Protein AF-A0A7C4SUN6-F1 (afdb_monomer_lite)

pLDDT: mean 83.22, std 11.74, range [34.94, 93.31]

Secondary structure (DSSP, 8-state):
--------EEEEEE-TTTHHHHHHHHHHHHHTT-EEEEEES-TT-HHHH--SEEEES-HHHHHHHHHHHHHH-TTSPPPSEEEEES-HHHHHHHTTTTTTS-EEE--

Sequence (107 aa):
MQTPSKQQTVLIVADASGLGKAGQEASRLKRDGFHVVALLSDKGAEKQVGADEVLTGDPQTLLKNYIDACEKSTHTTYPERIYLCTERKLAGAIGSLLSGYPVKVIA

Radius of gyration: 13.22 Å; chains: 1; bounding box: 29×29×40 Å

Structure (mmCIF, N/CA/C/O backbone):
data_AF-A0A7C4SUN6-F1
#
_entry.id   AF-A0A7C4SUN6-F1
#
loop_
_atom_site.group_PDB
_atom_site.id
_atom_site.type_symbol
_atom_site.label_atom_id
_atom_site.label_alt_id
_atom_site.label_comp_id
_atom_site.label_asym_id
_atom_site.label_entity_id
_atom_site.label_seq_id
_atom_site.pdbx_PDB_ins_code
_atom_site.Cartn_x
_atom_site.Cartn_y
_atom_site.Cartn_z
_atom_site.occupancy
_atom_site.B_iso_or_equiv
_atom_site.auth_seq_id
_atom_site.auth_comp_id
_atom_site.auth_asym_id
_atom_site.auth_atom_id
_atom_site.pdbx_PDB_model_num
ATOM 1 N N . MET A 1 1 ? -18.043 12.917 26.639 1.00 36.34 1 MET A N 1
ATOM 2 C CA . MET A 1 1 ? -16.755 12.299 26.262 1.00 36.34 1 MET A CA 1
ATOM 3 C C . MET A 1 1 ? -16.772 12.120 24.755 1.00 36.34 1 MET A C 1
ATOM 5 O O . MET A 1 1 ? -17.626 11.389 24.274 1.00 36.34 1 MET A O 1
ATOM 9 N N . GLN A 1 2 ? -15.932 12.842 24.007 1.00 34.94 2 GLN A N 1
ATOM 10 C CA . GLN A 1 2 ? -15.718 12.529 22.593 1.00 34.94 2 GLN A CA 1
ATOM 11 C C . GLN A 1 2 ? -14.984 11.189 22.558 1.00 34.94 2 GLN A C 1
ATOM 13 O O . GLN A 1 2 ? -13.864 11.087 23.054 1.00 34.94 2 GLN A O 1
ATOM 18 N N . THR A 1 3 ? -15.639 10.145 22.056 1.00 45.88 3 THR A N 1
ATOM 19 C CA . THR A 1 3 ? -14.938 8.939 21.610 1.00 45.88 3 THR A CA 1
ATOM 20 C C . THR A 1 3 ? -13.821 9.391 20.674 1.00 45.88 3 THR A C 1
ATOM 22 O O . THR A 1 3 ? -14.136 10.129 19.737 1.00 45.88 3 THR A O 1
ATOM 25 N N . PRO A 1 4 ? -12.547 9.014 20.903 1.00 46.91 4 PRO A N 1
ATOM 26 C CA . PRO A 1 4 ? -11.513 9.252 19.912 1.00 46.91 4 PRO A CA 1
ATOM 27 C C . PRO A 1 4 ? -11.993 8.558 18.644 1.00 46.91 4 PRO A C 1
ATOM 29 O O . PRO A 1 4 ? -12.168 7.338 18.626 1.00 46.91 4 PRO A O 1
ATOM 32 N N . SER A 1 5 ? -12.330 9.350 17.629 1.00 55.25 5 SER A N 1
ATOM 33 C CA . SER A 1 5 ? -12.695 8.854 16.312 1.00 55.25 5 SER A CA 1
ATOM 34 C C . SER A 1 5 ? -11.552 7.936 15.904 1.00 55.25 5 SER A C 1
ATOM 36 O O . SER A 1 5 ? -10.433 8.418 15.735 1.00 55.25 5 SER A O 1
ATOM 38 N N . LYS A 1 6 ? -11.782 6.617 15.863 1.00 57.03 6 LYS A N 1
ATOM 39 C CA . LYS A 1 6 ? -10.786 5.660 15.371 1.00 57.03 6 LYS A CA 1
ATOM 40 C C . LYS A 1 6 ? -10.359 6.181 14.007 1.00 57.03 6 LYS A C 1
ATOM 42 O O . LYS A 1 6 ? -11.172 6.190 13.088 1.00 57.03 6 LYS A O 1
ATOM 47 N N . GLN A 1 7 ? -9.140 6.696 13.914 1.00 69.25 7 GLN A N 1
ATOM 48 C CA . GLN A 1 7 ? -8.639 7.278 12.683 1.00 69.25 7 GLN A CA 1
ATOM 49 C C . GLN A 1 7 ? -8.564 6.136 11.667 1.00 69.25 7 GLN A C 1
ATOM 51 O O . GLN A 1 7 ? -7.808 5.179 11.840 1.00 69.25 7 GLN A O 1
ATOM 56 N N . GLN A 1 8 ? -9.464 6.159 10.689 1.00 85.81 8 GLN A N 1
ATOM 57 C CA . GLN A 1 8 ? -9.650 5.058 9.752 1.00 85.81 8 GLN A CA 1
ATOM 58 C C . GLN A 1 8 ? -8.400 4.951 8.874 1.00 85.81 8 GLN A C 1
ATOM 60 O O . GLN A 1 8 ? -7.981 5.941 8.275 1.00 85.81 8 GLN A O 1
ATOM 65 N N . THR A 1 9 ? -7.776 3.772 8.836 1.00 89.44 9 THR A N 1
ATOM 66 C CA . THR A 1 9 ? -6.526 3.551 8.094 1.00 89.44 9 THR A CA 1
ATOM 67 C C . THR A 1 9 ? -6.817 3.022 6.697 1.00 89.44 9 THR A C 1
ATOM 69 O O . THR A 1 9 ? -7.640 2.122 6.521 1.00 89.44 9 THR A O 1
ATOM 72 N N . VAL A 1 10 ? -6.135 3.574 5.699 1.00 91.62 10 VAL A N 1
ATOM 73 C CA . VAL A 1 10 ? -6.254 3.202 4.291 1.00 91.62 10 VAL A CA 1
ATOM 74 C C . VAL A 1 10 ? -4.879 2.867 3.743 1.00 91.62 10 VAL A C 1
ATOM 76 O O . VAL A 1 10 ? -3.929 3.626 3.926 1.00 91.62 10 VAL A O 1
ATOM 79 N N . LEU A 1 11 ? -4.792 1.744 3.033 1.00 93.19 11 LEU A N 1
ATOM 80 C CA . LEU A 1 11 ? -3.560 1.306 2.390 1.00 93.19 11 LEU A CA 1
ATOM 81 C C . LEU A 1 11 ? -3.606 1.643 0.900 1.00 93.19 11 LEU A C 1
ATOM 83 O O . LEU A 1 11 ? -4.597 1.363 0.229 1.00 93.19 11 LEU A O 1
ATOM 87 N N . ILE A 1 12 ? -2.532 2.208 0.366 1.00 93.31 12 ILE A N 1
ATOM 88 C CA . ILE A 1 12 ? -2.349 2.440 -1.066 1.00 93.31 12 ILE A CA 1
ATOM 89 C C . ILE A 1 12 ? -1.142 1.630 -1.510 1.00 93.31 12 ILE A C 1
ATOM 91 O O . ILE A 1 12 ? -0.044 1.836 -1.013 1.00 93.31 12 ILE A O 1
ATOM 95 N N . VAL A 1 13 ? -1.326 0.724 -2.458 1.00 92.25 13 VAL A N 1
ATOM 96 C CA . VAL A 1 13 ? -0.247 -0.048 -3.068 1.00 92.25 13 VAL A CA 1
ATOM 97 C C . VAL A 1 13 ? -0.033 0.475 -4.473 1.00 92.25 13 VAL A C 1
ATOM 99 O O . VAL A 1 13 ? -0.972 0.495 -5.273 1.00 92.25 13 VAL A O 1
ATOM 102 N N . ALA A 1 14 ? 1.188 0.902 -4.773 1.00 91.12 14 ALA A N 1
ATOM 103 C CA . ALA A 1 14 ? 1.521 1.438 -6.078 1.00 91.12 14 ALA A CA 1
ATOM 104 C C . ALA A 1 14 ? 2.883 0.973 -6.583 1.00 91.12 14 ALA A C 1
ATOM 106 O O . ALA A 1 14 ? 3.850 0.854 -5.831 1.00 91.12 14 ALA A O 1
ATOM 107 N N . ASP A 1 15 ? 2.961 0.744 -7.888 1.00 89.12 15 ASP A N 1
ATOM 108 C CA . ASP A 1 15 ? 4.241 0.645 -8.580 1.00 89.12 15 ASP A CA 1
ATOM 109 C C . ASP A 1 15 ? 4.650 2.007 -9.159 1.00 89.12 15 ASP A C 1
ATOM 111 O O . ASP A 1 15 ? 3.919 2.996 -9.054 1.00 89.12 15 ASP A O 1
ATOM 115 N N . ALA A 1 16 ? 5.809 2.044 -9.818 1.00 86.50 16 ALA A N 1
ATOM 116 C CA . ALA A 1 16 ? 6.304 3.221 -10.528 1.00 86.50 16 ALA A CA 1
ATOM 117 C C . ALA A 1 16 ? 5.279 3.816 -11.519 1.00 86.50 16 ALA A C 1
ATOM 119 O O . ALA A 1 16 ? 5.230 5.034 -11.689 1.00 86.50 16 ALA A O 1
ATOM 120 N N . SER A 1 17 ? 4.437 2.986 -12.146 1.00 86.81 17 SER A N 1
ATOM 121 C CA . SER A 1 17 ? 3.438 3.432 -13.127 1.00 86.81 17 SER A CA 1
ATOM 122 C C . SER A 1 17 ? 2.249 4.155 -12.482 1.00 86.81 17 SER A C 1
ATOM 124 O O . SER A 1 17 ? 1.667 5.061 -13.080 1.00 86.81 17 SER A O 1
ATOM 126 N N . GLY A 1 18 ? 1.898 3.792 -11.245 1.00 88.31 18 GLY A N 1
ATOM 127 C CA . GLY A 1 18 ? 0.740 4.331 -10.541 1.00 88.31 18 GLY A CA 1
ATOM 128 C C . GLY A 1 18 ? 1.045 5.389 -9.483 1.00 88.31 18 GLY A C 1
ATOM 129 O O . GLY A 1 18 ? 0.105 5.878 -8.855 1.00 88.31 18 GLY A O 1
ATOM 130 N N . LEU A 1 19 ? 2.307 5.798 -9.303 1.00 88.88 19 LEU A N 1
ATOM 131 C CA . LEU A 1 19 ? 2.717 6.794 -8.297 1.00 88.88 19 LEU A CA 1
ATOM 132 C C . LEU A 1 19 ? 1.919 8.102 -8.372 1.00 88.88 19 LEU A C 1
ATOM 134 O O . LEU A 1 19 ? 1.473 8.618 -7.349 1.00 88.88 19 LEU A O 1
ATOM 138 N N . GLY A 1 20 ? 1.682 8.620 -9.581 1.00 89.31 20 GLY A N 1
ATOM 139 C CA . GLY A 1 20 ? 0.910 9.852 -9.763 1.00 89.31 20 GLY A CA 1
ATOM 140 C C . GLY A 1 20 ? -0.541 9.723 -9.283 1.00 89.31 20 GLY A C 1
ATOM 141 O O . GLY A 1 20 ? -1.078 10.647 -8.674 1.00 89.31 20 GLY A O 1
ATOM 142 N N . LYS A 1 21 ? -1.168 8.560 -9.503 1.00 90.62 21 LYS A N 1
ATOM 143 C CA . LYS A 1 21 ? -2.540 8.270 -9.046 1.00 90.62 21 LYS A CA 1
ATOM 144 C C . LYS A 1 21 ? -2.577 8.009 -7.546 1.00 90.62 21 LYS A C 1
ATOM 146 O O . LYS A 1 21 ? -3.470 8.504 -6.863 1.00 90.62 21 LYS A O 1
ATOM 151 N N . ALA A 1 22 ? -1.569 7.307 -7.033 1.00 91.31 22 ALA A N 1
ATOM 15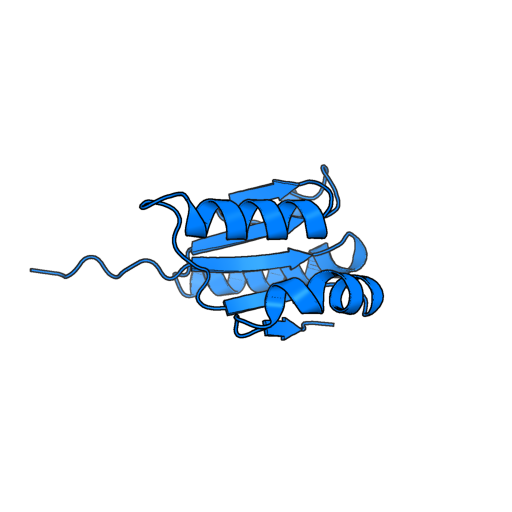2 C CA . ALA A 1 22 ? -1.371 7.098 -5.608 1.00 91.31 22 ALA A CA 1
ATOM 153 C C . ALA A 1 22 ? -1.278 8.429 -4.855 1.00 91.31 22 ALA A C 1
ATOM 155 O O . ALA A 1 22 ? -1.969 8.594 -3.857 1.00 91.31 22 ALA A O 1
ATOM 156 N N . GLY A 1 23 ? -0.510 9.403 -5.358 1.00 91.94 23 GLY A N 1
ATOM 157 C CA . GLY A 1 23 ? -0.394 10.718 -4.722 1.00 91.94 23 GLY A CA 1
ATOM 158 C C . GLY A 1 23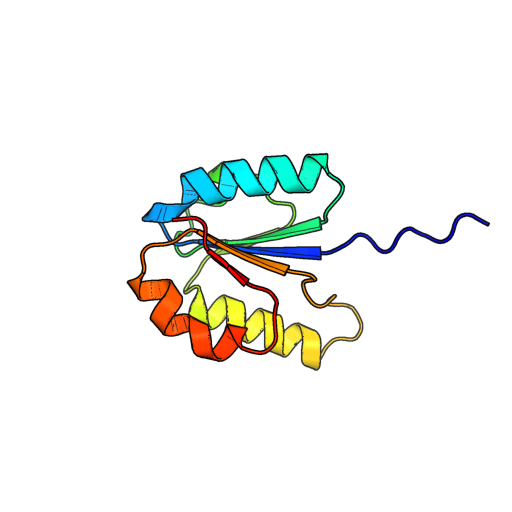 ? -1.687 11.534 -4.729 1.00 91.94 23 GLY A C 1
ATOM 159 O O . GLY A 1 23 ? -2.028 12.172 -3.728 1.00 91.94 23 GLY A O 1
ATOM 160 N N . GLN A 1 24 ? -2.453 11.471 -5.822 1.00 92.25 24 GLN A N 1
ATOM 161 C CA . GLN A 1 24 ? -3.758 12.135 -5.907 1.00 92.25 24 GLN A CA 1
ATOM 162 C C . GLN A 1 24 ? -4.761 11.549 -4.904 1.00 92.25 24 GLN A C 1
ATOM 164 O O . GLN A 1 24 ? -5.425 12.301 -4.185 1.00 92.25 24 GLN A O 1
ATOM 169 N N . GLU A 1 25 ? -4.848 10.220 -4.810 1.00 92.12 25 GLU A N 1
ATOM 170 C CA . GLU A 1 25 ? -5.773 9.567 -3.880 1.00 92.12 25 GLU A CA 1
ATOM 171 C C . GLU A 1 25 ? -5.305 9.662 -2.430 1.00 92.12 25 GLU A C 1
ATOM 173 O O . GLU A 1 25 ? -6.133 9.933 -1.566 1.00 92.12 25 GLU A O 1
ATOM 178 N N . ALA A 1 26 ? -4.004 9.560 -2.149 1.00 92.25 26 ALA A N 1
ATOM 179 C CA . ALA A 1 26 ? -3.456 9.813 -0.816 1.00 92.25 26 ALA A CA 1
ATOM 180 C C . ALA A 1 26 ? -3.822 11.217 -0.322 1.00 92.25 26 ALA A C 1
ATOM 182 O O . ALA A 1 26 ? -4.375 11.377 0.765 1.00 92.25 26 ALA A O 1
ATOM 183 N N . SER A 1 27 ? -3.601 12.237 -1.156 1.00 92.25 27 SER A N 1
ATOM 184 C CA . SER A 1 27 ? -3.948 13.625 -0.829 1.00 92.25 27 SER A CA 1
ATOM 185 C C . SER A 1 27 ? -5.449 13.815 -0.599 1.00 92.25 27 SER A C 1
ATOM 187 O O . SER A 1 27 ? -5.866 14.628 0.226 1.00 92.25 27 SER A O 1
ATOM 189 N N . ARG A 1 28 ? -6.292 13.082 -1.329 1.00 91.81 28 ARG A N 1
ATOM 190 C CA . ARG A 1 28 ? -7.742 13.104 -1.132 1.00 91.81 28 ARG A CA 1
ATOM 191 C C . ARG A 1 28 ? -8.139 12.436 0.185 1.00 91.81 28 ARG A C 1
ATOM 193 O O . ARG A 1 28 ? -8.818 13.064 0.984 1.00 91.81 28 ARG A O 1
ATOM 200 N N . LEU A 1 29 ? -7.669 11.219 0.433 1.00 91.19 29 LEU A N 1
ATOM 201 C CA . LEU A 1 29 ? -7.982 10.443 1.633 1.00 91.19 29 LEU A CA 1
ATOM 202 C C . LEU A 1 29 ? -7.532 11.155 2.912 1.00 91.19 29 LEU A C 1
ATOM 204 O O . LEU A 1 29 ? -8.273 11.192 3.890 1.00 91.19 29 LEU A O 1
ATOM 208 N N . LYS A 1 30 ? -6.369 11.809 2.883 1.00 89.44 30 LYS A N 1
ATOM 209 C CA . LYS A 1 30 ? -5.902 12.639 3.999 1.00 89.44 30 LYS A CA 1
ATOM 210 C C . LYS A 1 30 ? -6.820 13.827 4.272 1.00 89.44 30 LYS A C 1
ATOM 212 O O . LYS A 1 30 ? -7.102 14.121 5.430 1.00 89.44 30 LYS A O 1
ATOM 217 N N . ARG A 1 31 ? -7.317 14.501 3.226 1.00 89.25 31 ARG A N 1
ATOM 218 C CA . ARG A 1 31 ? -8.311 15.583 3.380 1.00 89.25 31 ARG A CA 1
ATOM 219 C C . ARG A 1 31 ? -9.628 15.078 3.963 1.00 89.25 31 ARG A C 1
ATOM 221 O O . ARG A 1 31 ? -10.254 15.802 4.727 1.00 89.25 31 ARG A O 1
ATOM 228 N N . ASP A 1 32 ? -9.997 13.844 3.643 1.00 88.31 32 ASP A N 1
ATOM 229 C CA . ASP A 1 32 ? -11.180 13.176 4.187 1.00 88.31 32 ASP A CA 1
ATOM 230 C C . ASP A 1 32 ? -10.955 12.655 5.630 1.00 88.31 32 ASP A C 1
ATOM 232 O O . ASP A 1 32 ? -11.877 12.122 6.244 1.00 88.31 32 ASP A O 1
ATOM 236 N N . GLY A 1 33 ? -9.753 12.833 6.199 1.00 88.06 33 GLY A N 1
ATOM 237 C CA . GLY A 1 33 ? -9.420 12.492 7.587 1.00 88.06 33 GLY A CA 1
ATOM 238 C C . GLY A 1 33 ? -8.913 11.063 7.806 1.00 88.06 33 GLY A C 1
ATOM 239 O O . GLY A 1 33 ? -8.762 10.642 8.955 1.00 88.06 33 GLY A O 1
ATOM 240 N N . PHE A 1 34 ? -8.636 10.317 6.734 1.00 89.88 34 PHE A N 1
ATOM 241 C CA . PHE A 1 34 ? -8.061 8.976 6.822 1.00 89.88 34 PHE A CA 1
ATOM 242 C C . PHE A 1 34 ? -6.560 9.030 7.106 1.00 89.88 34 PHE A C 1
ATOM 244 O O . PHE A 1 34 ? -5.855 9.914 6.621 1.00 89.88 34 PHE A O 1
ATOM 251 N N . HIS A 1 35 ? -6.074 8.036 7.847 1.00 90.81 35 HIS A N 1
ATOM 252 C CA . HIS A 1 35 ? -4.650 7.760 7.967 1.00 90.81 35 HIS A CA 1
ATOM 253 C C . HIS A 1 35 ? -4.197 6.943 6.754 1.00 90.81 35 HIS A C 1
ATOM 255 O O . HIS A 1 35 ? -4.721 5.854 6.516 1.00 90.81 35 HIS A O 1
ATOM 261 N N . VAL A 1 36 ? -3.266 7.468 5.961 1.00 91.69 36 VAL A N 1
ATOM 262 C CA . VAL A 1 36 ? -2.865 6.851 4.689 1.00 91.69 36 VAL A CA 1
ATOM 263 C C . VAL A 1 36 ? -1.480 6.232 4.799 1.00 91.69 36 VAL A C 1
ATOM 265 O O . VAL A 1 36 ? -0.497 6.941 5.015 1.00 91.69 36 VAL A O 1
ATOM 268 N N . VAL A 1 37 ? -1.403 4.927 4.550 1.00 92.69 37 VAL A N 1
ATOM 269 C CA . VAL A 1 37 ? -0.154 4.168 4.424 1.00 92.69 37 VAL A CA 1
ATOM 270 C C . VAL A 1 37 ? 0.059 3.829 2.950 1.00 92.69 37 VAL A C 1
ATOM 272 O O . VAL A 1 37 ? -0.829 3.271 2.308 1.00 92.69 37 VAL A O 1
ATOM 275 N N . ALA A 1 38 ? 1.221 4.159 2.392 1.00 92.69 38 ALA A N 1
ATOM 276 C CA . ALA A 1 38 ? 1.557 3.894 0.998 1.00 92.69 38 ALA A CA 1
ATOM 277 C C . ALA A 1 38 ? 2.695 2.873 0.871 1.00 92.69 38 ALA A C 1
ATOM 279 O O . ALA A 1 38 ? 3.772 3.070 1.421 1.00 92.69 38 ALA A O 1
ATOM 280 N N . LEU A 1 39 ? 2.471 1.805 0.107 1.00 92.81 39 LEU A N 1
ATOM 281 C CA . LEU A 1 39 ? 3.459 0.788 -0.247 1.00 92.81 39 LEU A CA 1
ATOM 282 C C . LEU A 1 39 ? 3.888 1.015 -1.696 1.00 92.81 39 LEU A C 1
ATOM 284 O O . LEU A 1 39 ? 3.088 0.817 -2.613 1.00 92.81 39 LEU A O 1
ATOM 288 N N . LEU A 1 40 ? 5.127 1.452 -1.906 1.00 91.50 40 LEU A N 1
ATOM 289 C CA . LEU A 1 40 ? 5.622 1.886 -3.211 1.00 91.50 40 LEU A CA 1
ATOM 290 C C . LEU A 1 40 ? 6.762 0.991 -3.697 1.00 91.50 40 LEU A C 1
ATOM 292 O O . LEU A 1 40 ? 7.693 0.707 -2.946 1.00 91.50 40 LEU A O 1
ATOM 296 N N . SER A 1 41 ? 6.747 0.614 -4.979 1.00 88.75 41 SER A N 1
ATOM 297 C CA . SER A 1 41 ? 7.843 -0.176 -5.569 1.00 88.75 41 SER A CA 1
ATOM 298 C C . SER A 1 41 ? 9.173 0.580 -5.664 1.00 88.75 41 SER A C 1
ATOM 300 O O . SER A 1 41 ? 10.231 -0.035 -5.776 1.00 88.75 41 SER A O 1
ATOM 302 N N . ASP A 1 42 ? 9.124 1.913 -5.678 1.00 84.69 42 ASP A N 1
ATOM 303 C CA . ASP A 1 42 ? 10.266 2.788 -5.937 1.00 84.69 42 ASP A CA 1
ATOM 304 C C . ASP A 1 42 ? 10.689 3.550 -4.669 1.00 84.69 42 ASP A C 1
ATOM 306 O O . ASP A 1 42 ? 9.910 4.305 -4.084 1.00 84.69 42 ASP A O 1
ATOM 310 N N . LYS A 1 43 ? 11.959 3.385 -4.275 1.00 74.50 43 LYS A N 1
ATOM 311 C CA . LYS A 1 43 ? 12.581 4.056 -3.121 1.00 74.50 43 LYS A CA 1
ATOM 312 C C . LYS A 1 43 ? 12.683 5.577 -3.276 1.00 74.50 43 LYS A C 1
ATOM 314 O O . LYS A 1 43 ? 12.852 6.271 -2.284 1.00 74.50 43 LYS A O 1
ATOM 319 N N . GLY A 1 44 ? 12.555 6.113 -4.491 1.00 79.56 44 GLY A N 1
ATOM 320 C CA . GLY A 1 44 ? 12.530 7.557 -4.745 1.00 79.56 44 GLY A CA 1
ATOM 321 C C . GLY A 1 44 ? 11.140 8.199 -4.662 1.00 79.56 44 GLY A C 1
ATOM 322 O O . GLY A 1 44 ? 11.017 9.422 -4.757 1.00 79.56 44 GLY A O 1
ATOM 323 N N . ALA A 1 45 ? 10.080 7.404 -4.505 1.00 82.06 45 ALA A N 1
ATOM 324 C CA . ALA A 1 45 ? 8.707 7.871 -4.673 1.00 82.06 45 ALA A CA 1
ATOM 325 C C . ALA A 1 45 ? 8.057 8.458 -3.408 1.00 82.06 45 ALA A C 1
ATOM 327 O O . ALA A 1 45 ? 6.954 8.999 -3.481 1.00 82.06 45 ALA A O 1
ATOM 328 N N . GLU A 1 46 ? 8.739 8.412 -2.262 1.00 83.38 46 GLU A N 1
ATOM 329 C CA . GLU A 1 46 ? 8.212 8.847 -0.957 1.00 83.38 46 GLU A CA 1
ATOM 330 C C . GLU A 1 46 ? 7.704 10.288 -0.981 1.00 83.38 46 GLU A C 1
ATOM 332 O O . GLU A 1 46 ? 6.618 10.599 -0.490 1.00 83.38 46 GLU A O 1
ATOM 337 N N . LYS A 1 47 ? 8.455 11.165 -1.652 1.00 81.06 47 LYS A N 1
ATOM 338 C CA . LYS A 1 47 ? 8.122 12.587 -1.782 1.00 81.06 47 LYS A CA 1
ATOM 339 C C . LYS A 1 47 ? 6.969 12.864 -2.752 1.00 81.06 47 LYS A C 1
ATOM 341 O O . LYS A 1 47 ? 6.461 13.980 -2.757 1.00 81.06 47 LYS A O 1
ATOM 346 N N . GLN A 1 48 ? 6.570 11.893 -3.575 1.00 81.88 48 GLN A N 1
ATOM 347 C CA . GLN A 1 48 ? 5.549 12.083 -4.611 1.00 81.88 48 GLN A CA 1
ATOM 348 C C . GLN A 1 48 ? 4.132 11.761 -4.122 1.00 81.88 48 GLN A C 1
ATOM 350 O O . GLN A 1 48 ? 3.172 12.346 -4.618 1.00 81.88 48 GLN A O 1
ATOM 355 N N . VAL A 1 49 ? 3.983 10.843 -3.160 1.00 85.06 49 VAL A N 1
ATOM 356 C CA . VAL A 1 49 ? 2.662 10.322 -2.765 1.00 85.06 49 VAL A CA 1
ATOM 357 C C . VAL A 1 49 ? 2.024 11.117 -1.621 1.00 85.06 49 VAL A C 1
ATOM 359 O O . VAL A 1 49 ? 0.805 11.220 -1.555 1.00 85.06 49 VAL A O 1
ATOM 362 N N . GLY A 1 50 ? 2.815 11.731 -0.735 1.00 84.44 50 GLY A N 1
ATOM 363 C CA . GLY A 1 50 ? 2.282 12.580 0.342 1.00 84.44 50 GLY A CA 1
ATOM 364 C C . GLY A 1 50 ? 1.432 11.839 1.389 1.00 84.44 50 GLY A C 1
ATOM 365 O O . GLY A 1 50 ? 0.658 12.476 2.110 1.00 84.44 50 GLY A O 1
ATOM 366 N N . ALA A 1 51 ? 1.565 10.511 1.477 1.00 88.50 51 ALA A N 1
ATOM 367 C CA . ALA A 1 51 ? 0.942 9.678 2.506 1.00 88.50 51 ALA A CA 1
ATOM 368 C C . ALA A 1 51 ? 1.498 9.993 3.911 1.00 88.50 51 ALA A C 1
ATOM 370 O O . ALA A 1 51 ? 2.483 10.718 4.045 1.00 88.50 51 ALA A O 1
ATOM 371 N N . ASP A 1 52 ? 0.832 9.508 4.960 1.00 90.19 52 ASP A N 1
ATOM 372 C CA . ASP A 1 52 ? 1.300 9.684 6.343 1.00 90.19 52 ASP A CA 1
ATOM 373 C C . ASP A 1 52 ? 2.459 8.743 6.659 1.00 90.19 52 ASP A C 1
ATOM 375 O O . ASP A 1 52 ? 3.430 9.140 7.299 1.00 90.19 52 ASP A O 1
ATOM 379 N N . GLU A 1 53 ? 2.372 7.517 6.149 1.00 90.44 53 GLU A N 1
ATOM 380 C CA . GLU A 1 53 ? 3.440 6.531 6.190 1.00 90.44 53 GLU A CA 1
ATOM 381 C C . GLU A 1 53 ? 3.743 6.066 4.768 1.00 90.44 53 GLU A C 1
ATOM 383 O O . GLU A 1 53 ? 2.831 5.799 3.981 1.00 90.44 53 GLU A O 1
ATOM 388 N N . VAL A 1 54 ? 5.027 5.980 4.426 1.00 91.19 54 VAL A N 1
ATOM 389 C CA . VAL A 1 54 ? 5.468 5.439 3.143 1.00 91.19 54 VAL A CA 1
ATOM 390 C C . VAL A 1 54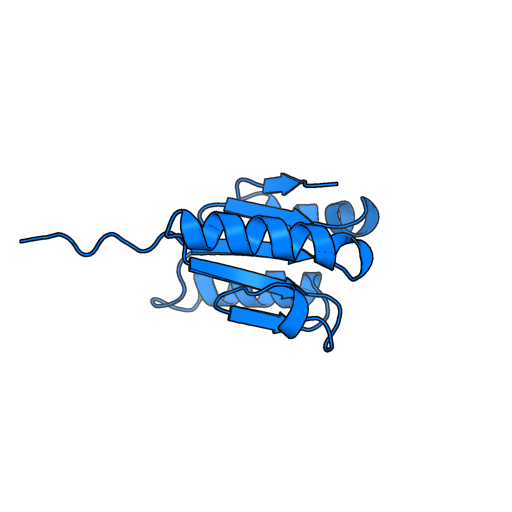 ? 6.478 4.335 3.391 1.00 91.19 54 VAL A C 1
ATOM 392 O O . VAL A 1 54 ? 7.499 4.547 4.039 1.00 91.19 54 VAL A O 1
ATOM 395 N N . LEU A 1 55 ? 6.199 3.164 2.833 1.00 91.31 55 LEU A N 1
ATOM 396 C CA . LEU A 1 55 ? 7.097 2.025 2.807 1.00 91.31 55 LEU A CA 1
ATOM 397 C C . LEU A 1 55 ? 7.506 1.778 1.360 1.00 91.31 55 LEU A C 1
ATOM 399 O O . LEU A 1 55 ? 6.658 1.645 0.478 1.00 91.31 55 LEU A O 1
ATOM 403 N N . THR A 1 56 ? 8.810 1.718 1.115 1.00 91.31 56 THR A N 1
ATOM 404 C CA . THR A 1 56 ? 9.362 1.514 -0.225 1.00 91.31 56 THR A CA 1
ATOM 405 C C . THR A 1 56 ? 10.085 0.178 -0.336 1.00 91.31 56 THR A C 1
ATOM 407 O O . THR A 1 56 ? 10.800 -0.252 0.570 1.00 91.31 56 THR A O 1
ATOM 410 N N . GLY A 1 57 ? 9.891 -0.516 -1.453 1.00 90.12 57 GLY A N 1
ATOM 411 C CA . GLY A 1 57 ? 10.392 -1.872 -1.654 1.00 90.12 57 GLY A CA 1
ATOM 412 C C . GLY A 1 57 ? 9.437 -2.708 -2.491 1.00 90.12 57 GLY A C 1
ATOM 413 O O . GLY A 1 57 ? 8.488 -2.194 -3.063 1.00 90.12 57 GLY A O 1
ATOM 414 N N . ASP A 1 58 ? 9.682 -4.012 -2.571 1.00 89.00 58 ASP A N 1
ATOM 415 C CA . ASP A 1 58 ? 8.806 -4.913 -3.319 1.00 89.00 58 ASP A CA 1
ATOM 416 C C . ASP A 1 58 ? 7.360 -4.870 -2.765 1.00 89.00 58 ASP A C 1
ATOM 418 O O . ASP A 1 58 ? 7.154 -5.243 -1.605 1.00 89.00 58 ASP A O 1
ATOM 422 N N . PRO A 1 59 ? 6.347 -4.434 -3.546 1.00 87.31 59 PRO A N 1
ATOM 423 C CA . PRO A 1 59 ? 4.997 -4.217 -3.023 1.00 87.31 59 PRO A CA 1
ATOM 424 C C . PRO A 1 59 ? 4.341 -5.481 -2.461 1.00 87.31 59 PRO A C 1
ATOM 426 O O . PRO A 1 59 ? 3.556 -5.394 -1.520 1.00 87.31 59 PRO A O 1
ATOM 429 N N . GLN A 1 60 ? 4.672 -6.657 -3.002 1.00 87.12 60 GLN A N 1
ATOM 430 C CA . GLN A 1 60 ? 4.163 -7.934 -2.504 1.00 87.12 60 GLN A CA 1
ATOM 431 C C . GLN A 1 60 ? 4.729 -8.249 -1.116 1.00 87.12 60 GLN A C 1
ATOM 433 O O . GLN A 1 60 ? 3.982 -8.603 -0.203 1.00 87.12 60 GLN A O 1
ATOM 438 N N . THR A 1 61 ? 6.040 -8.083 -0.945 1.00 90.00 61 THR A N 1
ATOM 439 C CA . THR A 1 61 ? 6.732 -8.266 0.334 1.00 90.00 61 THR A CA 1
ATOM 440 C C . THR A 1 61 ? 6.253 -7.254 1.368 1.00 90.00 61 THR A C 1
ATOM 442 O O . THR A 1 61 ? 5.966 -7.628 2.502 1.00 90.00 61 THR A O 1
ATOM 445 N N . LEU A 1 62 ? 6.119 -5.985 0.980 1.00 90.44 62 LEU A N 1
ATOM 446 C CA . LEU A 1 62 ? 5.605 -4.933 1.854 1.00 90.44 62 LEU A CA 1
ATOM 447 C C . LEU A 1 62 ? 4.177 -5.225 2.315 1.00 90.44 62 LEU A C 1
ATOM 449 O O . LEU A 1 62 ? 3.896 -5.143 3.507 1.00 90.44 62 LEU A O 1
ATOM 453 N N . LEU A 1 63 ? 3.293 -5.610 1.391 1.00 89.25 63 LEU A N 1
ATOM 454 C CA . LEU A 1 63 ? 1.909 -5.942 1.714 1.00 89.25 63 LEU A CA 1
ATOM 455 C C . LEU A 1 63 ? 1.840 -7.141 2.659 1.00 89.25 63 LEU A C 1
ATOM 457 O O . LEU A 1 63 ? 1.113 -7.100 3.649 1.00 89.25 63 LEU A O 1
ATOM 461 N N . LYS A 1 64 ? 2.625 -8.187 2.384 1.00 89.44 64 LYS A N 1
ATOM 462 C CA . LYS A 1 64 ? 2.711 -9.359 3.255 1.00 89.44 64 LYS A CA 1
ATOM 463 C C . LYS A 1 64 ? 3.198 -8.975 4.652 1.00 89.44 64 LYS A C 1
ATOM 465 O O . LYS A 1 64 ? 2.560 -9.338 5.628 1.00 89.44 64 LYS A O 1
ATOM 470 N N . ASN A 1 65 ? 4.281 -8.206 4.750 1.00 89.31 65 ASN A N 1
ATOM 471 C CA . ASN A 1 65 ? 4.822 -7.764 6.034 1.00 89.31 65 ASN A CA 1
ATOM 472 C C . ASN A 1 65 ? 3.826 -6.895 6.809 1.00 89.31 65 ASN A C 1
ATOM 474 O O . ASN A 1 65 ? 3.748 -7.007 8.028 1.00 89.31 65 ASN A O 1
ATOM 478 N N . TYR A 1 66 ? 3.066 -6.045 6.115 1.00 87.69 66 TYR A N 1
ATOM 479 C CA . TYR A 1 66 ? 2.036 -5.211 6.725 1.00 87.69 66 TYR A CA 1
ATOM 480 C C . TYR A 1 66 ? 0.886 -6.057 7.287 1.00 87.69 66 TYR A C 1
ATOM 482 O O . TYR A 1 66 ? 0.518 -5.886 8.446 1.00 87.69 66 TYR A O 1
ATOM 490 N N . ILE A 1 67 ? 0.373 -7.019 6.512 1.00 85.38 67 ILE A N 1
ATOM 491 C CA . ILE A 1 67 ? -0.668 -7.952 6.972 1.00 85.38 67 ILE A CA 1
ATOM 492 C C . ILE A 1 67 ? -0.153 -8.801 8.144 1.00 85.38 67 ILE A C 1
ATOM 494 O O . ILE A 1 67 ? -0.805 -8.857 9.183 1.00 85.38 67 ILE A O 1
ATOM 498 N N . ASP A 1 68 ? 1.044 -9.383 8.025 1.00 86.56 68 ASP A N 1
ATOM 499 C CA . ASP A 1 68 ? 1.683 -10.148 9.102 1.00 86.56 68 ASP A CA 1
ATOM 500 C C . ASP A 1 68 ? 1.846 -9.292 10.374 1.00 86.56 68 ASP A C 1
ATOM 502 O O . ASP A 1 68 ? 1.715 -9.796 11.492 1.00 86.56 68 ASP A O 1
ATOM 506 N N . ALA A 1 69 ? 2.142 -7.995 10.230 1.00 83.88 69 ALA A N 1
ATOM 507 C CA . ALA A 1 69 ? 2.230 -7.064 11.351 1.00 83.88 69 ALA A CA 1
ATOM 508 C C . ALA A 1 69 ? 0.856 -6.799 11.984 1.00 83.88 69 ALA A C 1
ATOM 510 O O . ALA A 1 69 ? 0.774 -6.753 13.209 1.00 83.88 69 ALA A O 1
ATOM 511 N N . CYS A 1 70 ? -0.218 -6.687 11.195 1.00 81.94 70 CYS A N 1
ATOM 512 C CA . CYS A 1 70 ? -1.590 -6.605 11.708 1.00 81.94 70 CYS A CA 1
ATOM 513 C C . CYS A 1 70 ? -2.004 -7.865 12.487 1.00 81.94 70 CYS A C 1
ATOM 515 O O . CYS A 1 70 ? -2.717 -7.765 13.483 1.00 81.94 70 CYS A O 1
ATOM 517 N N . GLU A 1 71 ? -1.553 -9.047 12.065 1.00 83.25 71 GLU A N 1
ATOM 518 C CA . GLU A 1 71 ? -1.851 -10.305 12.762 1.00 83.25 71 GLU A CA 1
ATOM 519 C C . GLU A 1 71 ? -1.058 -10.462 14.065 1.00 83.25 71 GLU A C 1
ATOM 521 O O . GLU A 1 71 ? -1.562 -11.013 15.044 1.00 83.25 71 GLU A O 1
ATOM 526 N N . LYS A 1 72 ? 0.187 -9.973 14.096 1.00 79.50 72 LYS A N 1
ATOM 527 C CA . LYS A 1 72 ? 1.099 -10.137 15.241 1.00 79.50 72 LYS A CA 1
ATOM 528 C C . LYS A 1 72 ? 1.034 -9.001 16.259 1.00 79.50 72 LYS A C 1
ATOM 530 O O . LYS A 1 72 ? 1.469 -9.193 17.393 1.00 79.50 72 LYS A O 1
ATOM 535 N N . SER A 1 73 ? 0.551 -7.821 15.870 1.00 58.16 73 SER A N 1
ATOM 536 C CA . SER A 1 73 ? 0.633 -6.601 16.675 1.00 58.16 73 SER A CA 1
ATOM 537 C C . SER A 1 73 ? -0.743 -6.079 17.066 1.00 58.16 73 SER A C 1
ATOM 539 O O . SER A 1 73 ? -1.596 -5.820 16.224 1.00 58.16 73 SER A O 1
ATOM 541 N N . THR A 1 74 ? -0.937 -5.807 18.355 1.00 60.84 74 THR A N 1
ATOM 542 C CA . THR A 1 74 ? -2.145 -5.152 18.886 1.00 60.84 74 THR A CA 1
ATOM 543 C C . THR A 1 74 ? -2.235 -3.659 18.548 1.00 60.84 74 THR A C 1
ATOM 545 O O . THR A 1 74 ? -3.226 -3.019 18.892 1.00 60.84 74 THR A O 1
ATOM 548 N N . HIS A 1 75 ? -1.210 -3.091 17.902 1.00 61.16 75 HIS A N 1
ATOM 549 C CA . HIS A 1 75 ? -1.111 -1.659 17.594 1.00 61.16 75 HIS A CA 1
ATOM 550 C C . HIS A 1 75 ? -1.250 -1.326 16.104 1.00 61.16 75 HIS A C 1
ATOM 552 O O . HIS A 1 75 ? -1.479 -0.164 15.769 1.00 61.16 75 HIS A O 1
ATOM 558 N N . THR A 1 76 ? -1.137 -2.312 15.212 1.00 63.91 76 THR A N 1
ATOM 559 C CA . THR A 1 76 ? -1.257 -2.083 13.769 1.00 63.91 76 THR A CA 1
ATOM 560 C C . THR A 1 76 ? -2.712 -2.262 13.357 1.00 63.91 76 THR A C 1
ATOM 562 O O . THR A 1 76 ? -3.278 -3.348 13.465 1.00 63.91 76 THR A O 1
ATOM 565 N N . THR A 1 77 ? -3.344 -1.178 12.910 1.00 71.50 77 THR A N 1
ATOM 566 C CA . THR A 1 77 ? -4.761 -1.204 12.536 1.00 71.50 77 THR A CA 1
ATOM 567 C C . THR A 1 77 ? -4.911 -1.803 11.145 1.00 71.50 77 THR A C 1
ATOM 569 O O . THR A 1 77 ? -4.248 -1.359 10.211 1.00 71.50 77 THR A O 1
ATOM 572 N N . TYR A 1 78 ? -5.797 -2.791 11.003 1.00 80.00 78 TYR A N 1
ATOM 573 C CA . TYR A 1 78 ? -6.159 -3.331 9.696 1.00 80.00 78 TYR A CA 1
ATOM 574 C C . TYR A 1 78 ? -6.657 -2.213 8.772 1.00 80.00 78 TYR A C 1
ATOM 576 O O . TYR A 1 78 ? -7.422 -1.347 9.215 1.00 80.00 78 TYR A O 1
ATOM 584 N N . PRO A 1 79 ? -6.261 -2.229 7.492 1.00 86.38 79 PRO A N 1
ATOM 585 C CA . PRO A 1 79 ? -6.704 -1.222 6.557 1.00 86.38 79 PRO A CA 1
ATOM 586 C C . PRO A 1 79 ? -8.189 -1.443 6.289 1.00 86.38 79 PRO A C 1
ATOM 588 O O . PRO A 1 79 ? -8.628 -2.550 5.978 1.00 86.38 79 PRO A O 1
ATOM 591 N N . GLU A 1 80 ? -8.974 -0.377 6.390 1.00 86.62 80 GLU A N 1
ATOM 592 C CA . GLU A 1 80 ? -10.405 -0.442 6.100 1.00 86.62 80 GLU A CA 1
ATOM 593 C C . GLU A 1 80 ? -10.643 -0.739 4.621 1.00 86.62 80 GLU A C 1
ATOM 595 O O . GLU A 1 80 ? -11.614 -1.397 4.262 1.00 86.62 80 GLU A O 1
ATOM 600 N N . ARG A 1 81 ? -9.752 -0.240 3.760 1.00 88.62 81 ARG A N 1
ATOM 601 C CA . ARG A 1 81 ? -9.777 -0.438 2.314 1.00 88.62 81 ARG A CA 1
ATOM 602 C C . ARG A 1 81 ? -8.381 -0.316 1.727 1.00 88.62 81 ARG A C 1
ATOM 604 O O . ARG A 1 81 ? -7.525 0.383 2.276 1.00 88.62 81 ARG A O 1
ATOM 611 N N . ILE A 1 82 ? -8.182 -0.981 0.595 1.00 91.38 82 ILE A N 1
ATOM 612 C CA . ILE A 1 82 ? -6.903 -1.020 -0.107 1.00 91.38 82 ILE A CA 1
ATOM 613 C C . ILE A 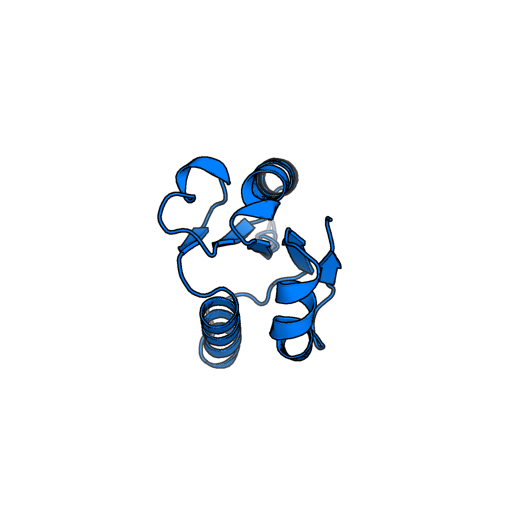1 82 ? -7.080 -0.438 -1.504 1.00 91.38 82 ILE A C 1
ATOM 615 O O . ILE A 1 82 ? -7.954 -0.854 -2.261 1.00 91.38 82 ILE A O 1
ATOM 619 N N . TYR A 1 83 ? -6.242 0.524 -1.856 1.00 91.75 83 TYR A N 1
ATOM 620 C CA . TYR A 1 83 ? -6.197 1.126 -3.178 1.00 91.75 83 TYR A CA 1
ATOM 621 C C . TYR A 1 83 ? -5.024 0.557 -3.952 1.00 91.75 83 TYR A C 1
ATOM 623 O O . TYR A 1 83 ? -3.896 0.567 -3.475 1.00 91.75 83 TYR A O 1
ATOM 631 N N . LEU A 1 84 ? -5.296 0.069 -5.152 1.00 91.38 84 LEU A N 1
ATOM 632 C CA . LEU A 1 84 ? -4.300 -0.529 -6.030 1.00 91.38 84 LEU A CA 1
ATOM 633 C C . LEU A 1 84 ? -4.081 0.412 -7.214 1.00 91.38 84 LEU A C 1
ATOM 635 O O . LEU A 1 84 ? -4.913 0.480 -8.119 1.00 91.38 84 LEU A O 1
ATOM 639 N N . CYS A 1 85 ? -2.978 1.154 -7.175 1.00 90.81 85 CYS A N 1
ATOM 640 C CA . CYS A 1 85 ? -2.578 2.125 -8.189 1.00 90.81 85 CYS A CA 1
ATOM 641 C C . CYS A 1 85 ? -1.401 1.545 -8.979 1.00 90.81 85 CYS A C 1
ATOM 643 O O . CYS A 1 85 ? -0.246 1.798 -8.659 1.00 90.81 85 CYS A O 1
ATOM 645 N N . THR A 1 86 ? -1.676 0.696 -9.962 1.00 85.25 86 THR A N 1
ATOM 646 C CA . THR A 1 86 ? -0.641 -0.058 -10.688 1.00 85.25 86 THR A CA 1
ATOM 647 C C . THR A 1 86 ? -1.196 -0.622 -11.989 1.00 85.25 86 THR A C 1
ATOM 649 O O . THR A 1 86 ? -2.412 -0.736 -12.171 1.00 85.25 86 THR A O 1
ATOM 652 N N . GLU A 1 87 ? -0.303 -1.034 -12.884 1.00 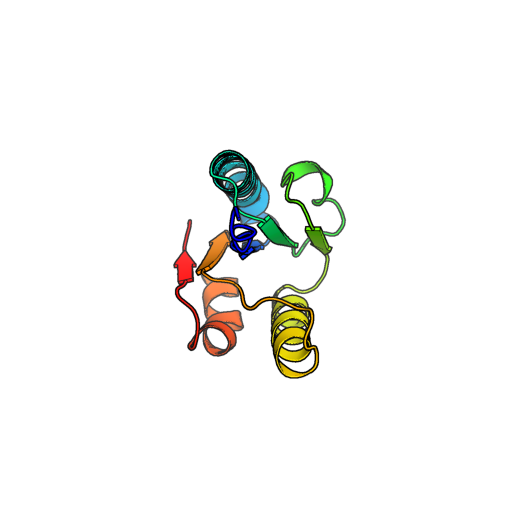73.06 87 GLU A N 1
ATOM 653 C CA . GLU A 1 87 ? -0.647 -1.886 -14.012 1.00 73.06 87 GLU A CA 1
ATOM 654 C C . GLU A 1 87 ? -1.251 -3.235 -13.576 1.00 73.06 87 GLU A C 1
ATOM 656 O O . GLU A 1 87 ? -0.971 -3.789 -12.510 1.00 73.06 87 GLU A O 1
ATOM 661 N N . ARG A 1 88 ? -2.048 -3.847 -14.465 1.00 71.06 88 ARG A N 1
ATOM 662 C CA . ARG A 1 88 ? -2.745 -5.126 -14.199 1.00 71.06 88 ARG A CA 1
ATOM 663 C C . ARG A 1 88 ? -1.820 -6.261 -13.729 1.00 71.06 88 ARG A C 1
ATOM 665 O O . ARG A 1 88 ? -2.300 -7.192 -13.088 1.00 71.06 88 ARG A O 1
ATOM 672 N N . LYS A 1 89 ? -0.520 -6.203 -14.043 1.00 75.38 89 LYS A N 1
ATOM 673 C CA . LYS A 1 89 ? 0.463 -7.236 -13.680 1.00 75.38 89 LYS A CA 1
ATOM 674 C C . LYS A 1 89 ? 0.659 -7.353 -12.166 1.00 75.38 89 LYS A C 1
ATOM 676 O O . LYS A 1 89 ? 0.604 -8.465 -11.649 1.00 75.38 89 LYS A O 1
ATOM 681 N N . LEU A 1 90 ? 0.834 -6.237 -11.453 1.00 78.25 90 LEU A N 1
ATOM 682 C CA . LEU A 1 90 ? 1.019 -6.276 -9.999 1.00 78.25 90 LEU A CA 1
ATOM 683 C C . LEU A 1 90 ? -0.286 -6.639 -9.290 1.00 78.25 90 LEU A C 1
ATOM 685 O O . LEU A 1 90 ? -0.267 -7.454 -8.374 1.00 78.25 90 LEU A O 1
ATOM 689 N N . ALA A 1 91 ? -1.420 -6.097 -9.751 1.00 79.56 91 ALA A N 1
ATOM 690 C CA . ALA A 1 91 ? -2.738 -6.423 -9.203 1.00 79.56 91 ALA A CA 1
ATOM 691 C C . ALA A 1 91 ? -3.020 -7.939 -9.232 1.00 79.56 91 ALA A C 1
ATOM 693 O O . ALA A 1 91 ? -3.583 -8.477 -8.282 1.00 79.56 91 ALA A O 1
ATOM 694 N N . GLY A 1 92 ? -2.576 -8.640 -10.283 1.00 81.56 92 GLY A N 1
ATOM 695 C CA . GLY A 1 92 ? -2.638 -10.102 -10.351 1.00 81.56 92 GLY A CA 1
ATOM 696 C C . GLY A 1 92 ? -1.699 -10.803 -9.363 1.00 81.56 92 GLY A C 1
ATOM 697 O O . GLY A 1 92 ? -2.099 -11.780 -8.737 1.00 81.56 92 GLY A O 1
ATOM 698 N N . ALA A 1 93 ? -0.476 -10.293 -9.184 1.00 82.31 93 ALA A N 1
ATOM 699 C CA . ALA A 1 93 ? 0.525 -10.887 -8.293 1.00 82.31 93 ALA A CA 1
ATOM 700 C C . ALA A 1 93 ? 0.151 -10.777 -6.805 1.00 82.31 93 ALA A C 1
ATOM 702 O O . ALA A 1 93 ? 0.372 -11.717 -6.043 1.00 82.31 93 ALA A O 1
ATOM 703 N N . ILE A 1 94 ? -0.441 -9.651 -6.395 1.00 85.19 94 ILE A N 1
ATOM 704 C CA . ILE A 1 94 ? -0.829 -9.414 -4.996 1.00 85.19 94 ILE A CA 1
ATOM 705 C C . ILE A 1 94 ? -2.308 -9.702 -4.714 1.00 85.19 94 ILE A C 1
ATOM 707 O O . ILE A 1 94 ? -2.727 -9.656 -3.563 1.00 85.19 94 ILE A O 1
ATOM 711 N N . GLY A 1 95 ? -3.108 -10.032 -5.732 1.00 82.00 95 GLY A N 1
ATOM 712 C CA . GLY A 1 95 ? -4.551 -10.242 -5.590 1.00 82.00 95 GLY A CA 1
ATOM 713 C C . GLY A 1 95 ? -4.929 -11.342 -4.593 1.00 82.00 95 GLY A C 1
ATOM 714 O O . GLY A 1 95 ? -5.926 -11.210 -3.888 1.00 82.00 95 GLY A O 1
ATOM 715 N N . SER A 1 96 ? -4.108 -12.390 -4.464 1.00 83.81 96 SER A N 1
ATOM 716 C CA . SER A 1 96 ? -4.317 -13.451 -3.468 1.00 83.81 96 SER A CA 1
ATOM 717 C C . SER A 1 96 ? -4.206 -12.935 -2.028 1.00 83.81 96 SER A C 1
ATOM 719 O O . SER A 1 96 ? -5.037 -13.287 -1.190 1.00 83.81 96 SER A O 1
ATOM 721 N N . LEU A 1 97 ? -3.244 -12.043 -1.763 1.00 82.88 97 LEU A N 1
ATOM 722 C CA . LEU A 1 97 ? -3.030 -11.400 -0.459 1.00 82.88 97 LEU A CA 1
ATOM 723 C C . LEU A 1 97 ? -4.164 -10.435 -0.088 1.00 82.88 97 LEU A C 1
ATOM 725 O O . LEU A 1 97 ? -4.377 -10.142 1.083 1.00 82.88 97 LEU A O 1
ATOM 729 N N . LEU A 1 98 ? -4.900 -9.946 -1.084 1.00 83.44 98 LEU A N 1
ATOM 730 C CA . LEU A 1 98 ? -5.947 -8.945 -0.906 1.00 83.44 98 LEU A CA 1
ATOM 731 C C . LEU A 1 98 ? -7.359 -9.529 -0.795 1.00 83.44 98 LEU A C 1
ATOM 733 O O . LEU A 1 98 ? -8.308 -8.779 -0.590 1.00 83.44 98 LEU A O 1
ATOM 737 N N . SER A 1 99 ? -7.509 -10.850 -0.911 1.00 79.00 99 SER A N 1
ATOM 738 C CA . SER A 1 99 ? -8.809 -11.539 -0.937 1.00 79.00 99 SER A CA 1
ATOM 739 C C . SER A 1 99 ? -9.698 -11.293 0.295 1.00 79.00 99 SER A C 1
ATOM 741 O O . SER A 1 99 ? -10.912 -11.459 0.204 1.00 79.00 99 SER A O 1
ATOM 743 N N . GLY A 1 100 ? -9.122 -10.857 1.420 1.00 79.00 100 GLY A N 1
ATOM 744 C CA . GLY A 1 100 ? -9.841 -10.508 2.651 1.00 79.00 100 GLY A CA 1
ATOM 745 C C . GLY A 1 100 ? -10.179 -9.022 2.828 1.00 79.00 100 GLY A C 1
ATOM 746 O O . GLY A 1 100 ? -10.787 -8.667 3.834 1.00 79.00 100 GLY A O 1
ATOM 747 N N . TYR A 1 101 ? -9.799 -8.150 1.889 1.00 84.62 101 TYR A N 1
ATOM 748 C CA . TYR A 1 101 ? -9.934 -6.698 2.030 1.00 84.62 101 TYR A CA 1
ATOM 749 C C . TYR A 1 101 ? -10.744 -6.088 0.882 1.00 84.62 101 TYR A C 1
ATOM 751 O O . TYR A 1 101 ? -10.664 -6.557 -0.254 1.00 84.62 101 TYR A O 1
ATOM 759 N N . PRO A 1 102 ? -11.501 -5.003 1.121 1.00 87.12 102 PRO A N 1
ATOM 760 C CA . PRO A 1 102 ? -12.152 -4.284 0.040 1.00 87.12 102 PRO A CA 1
ATOM 761 C C . PRO A 1 102 ? -11.095 -3.520 -0.766 1.00 87.12 102 PRO A C 1
ATOM 763 O O . PRO A 1 102 ? -10.505 -2.537 -0.306 1.00 87.12 102 PRO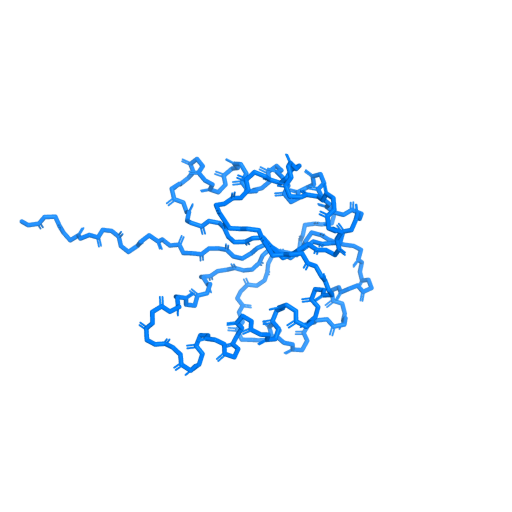 A O 1
ATOM 766 N N . VAL A 1 103 ? -10.853 -4.002 -1.985 1.00 88.50 103 VAL A N 1
ATOM 767 C CA . VAL A 1 103 ? -9.872 -3.442 -2.918 1.00 88.50 103 VAL A CA 1
ATOM 768 C C . VAL A 1 103 ? -10.551 -2.526 -3.926 1.00 88.50 103 VAL A C 1
ATOM 770 O O . VAL A 1 103 ? -11.505 -2.919 -4.596 1.00 88.50 103 VAL A O 1
ATOM 773 N N . LYS A 1 104 ? -9.999 -1.328 -4.115 1.00 87.81 104 LYS A N 1
ATOM 774 C CA . LYS A 1 104 ? -10.334 -0.436 -5.224 1.00 87.81 104 LYS A CA 1
ATOM 775 C C . LYS A 1 104 ? -9.134 -0.299 -6.155 1.00 87.81 104 LYS A C 1
ATOM 777 O O . LYS A 1 104 ? -8.121 0.293 -5.794 1.00 87.81 104 LYS A O 1
ATOM 782 N N . VAL A 1 105 ? -9.259 -0.822 -7.371 1.00 86.75 105 VAL A N 1
ATOM 783 C CA . VAL A 1 105 ? -8.236 -0.656 -8.411 1.00 86.75 105 VAL A CA 1
ATOM 784 C C . VAL A 1 105 ? -8.436 0.691 -9.096 1.00 86.75 105 VAL A C 1
ATOM 786 O O . VAL A 1 105 ? -9.531 0.995 -9.571 1.00 86.75 105 VAL A O 1
ATOM 789 N N . ILE A 1 106 ? -7.379 1.497 -9.140 1.00 82.50 106 ILE A N 1
ATOM 790 C CA . ILE A 1 106 ? -7.345 2.791 -9.820 1.00 82.50 106 ILE A CA 1
ATOM 791 C C . ILE A 1 106 ? -6.285 2.685 -10.911 1.00 82.50 106 ILE A C 1
ATOM 793 O O . ILE A 1 106 ? -5.096 2.898 -10.677 1.00 82.50 106 ILE A O 1
ATOM 797 N N . ALA A 1 107 ? -6.757 2.267 -12.087 1.00 70.25 107 ALA A N 1
ATOM 798 C CA . ALA A 1 107 ? -5.955 2.104 -13.292 1.00 70.25 107 ALA A CA 1
ATOM 799 C C . ALA A 1 107 ? -5.599 3.443 -13.907 1.00 70.25 107 ALA A C 1
ATOM 801 O O . ALA A 1 107 ? -6.408 4.403 -13.832 1.00 70.25 107 ALA A O 1
#

Foldseek 3Di:
DPDPPPQAEEEEEEEPQQLQVLQVVQVVCVVVRHQYEYEYQDPPSPVRNPGPHYDYHDRLVVLVVLVVCVVVDPPRDDHQAYEYRYPPVVCVVNVVVCVPHHYDYDD